Protein AF-A0A950JCW6-F1 (afdb_monomer_lite)

Foldseek 3Di:
DPWDFDWDPDKDAWDAPDPFKIKIWIFGGADPVVGWTKTKIWMWGPPPDPCVVVDPQETEIDIFIWTDDPVDIDDGDPDVVVCVVRPDPVCPVVVLVVNLVRLLSVCVVSVGPHYDYDDPDPDDDPVRLVSVVSSQVSVVVVVDDDPDRDPPVSVPPD

Radius of gyration: 16.0 Å; chains: 1; bounding box: 47×32×41 Å

Sequence (158 aa):
MAFEFELEADLEAPRREEEDLWVIDIGLGYDKDEGVAVVMTVMLIRGDSYLEGKVRNAFDLQFGIRKRSLYYVTTPDFHKEAGRRYIPQQHNKDVLTRILSAAMNLTQEVKPDHLTMETFDANLESKALKKYDDICASLAKAGYEVAESFREWYLRRR

pLDDT: mean 87.01, std 13.44, range [34.28, 97.19]

Secondary structure (DSSP, 8-state):
--EEE---SSPPPPEEEETTEEEEEEEEEEETTTTEEEEEEEEEEES-STTTTTSSSEEEEEEEEEEE-SS-BPPPB--HHHHHHHS-GGGHHHHHHHHHHHHHHHHHHH--SEEE---S-TT--HHHHHHHHHHHHHHHTTT------S-GGGTT--

Structure (mmCIF, N/CA/C/O backbone):
data_AF-A0A950JCW6-F1
#
_entry.id   AF-A0A950JCW6-F1
#
loop_
_atom_site.group_PDB
_atom_site.id
_atom_site.type_symbol
_atom_site.label_atom_id
_atom_site.label_alt_id
_atom_site.label_comp_id
_atom_site.label_asym_id
_atom_site.label_entity_id
_atom_site.label_seq_id
_atom_site.pdbx_PDB_ins_code
_atom_site.Cartn_x
_atom_site.Cartn_y
_a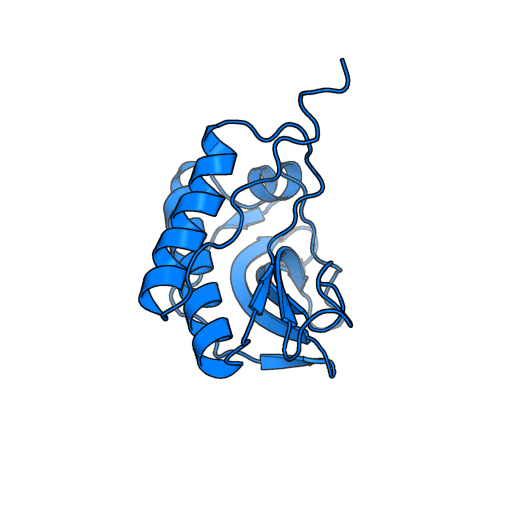tom_site.Cartn_z
_atom_site.occupancy
_atom_site.B_iso_or_equiv
_atom_site.auth_seq_id
_atom_site.auth_comp_id
_atom_site.auth_asym_id
_atom_site.auth_atom_id
_atom_site.pdbx_PDB_model_num
ATOM 1 N N . MET A 1 1 ? -10.183 12.429 19.898 1.00 65.56 1 MET A N 1
ATOM 2 C CA . MET A 1 1 ? -10.002 11.379 18.888 1.00 65.56 1 MET A CA 1
ATOM 3 C C . MET A 1 1 ? -10.335 10.049 19.516 1.00 65.56 1 MET A C 1
ATOM 5 O O . MET A 1 1 ? -9.483 9.416 20.136 1.00 65.56 1 MET A O 1
ATOM 9 N N . ALA A 1 2 ? -11.601 9.677 19.394 1.00 85.62 2 ALA A N 1
ATOM 10 C CA . ALA A 1 2 ? -12.110 8.359 19.723 1.00 85.62 2 ALA A CA 1
ATOM 11 C C . ALA A 1 2 ? -12.000 7.451 18.486 1.00 85.62 2 ALA A C 1
ATOM 13 O O . ALA A 1 2 ? -12.989 7.156 17.821 1.00 85.62 2 ALA A O 1
ATOM 14 N N . PHE A 1 3 ? -10.770 7.052 18.159 1.00 92.19 3 PHE A N 1
ATOM 15 C CA . PHE A 1 3 ? -10.512 6.069 17.110 1.00 92.19 3 PHE A CA 1
ATOM 16 C C . PHE A 1 3 ? -10.584 4.653 17.691 1.00 92.19 3 PHE A C 1
ATOM 18 O O . PHE A 1 3 ? -9.942 4.362 18.703 1.00 92.19 3 PHE A O 1
ATOM 25 N N . GLU A 1 4 ? -11.361 3.785 17.051 1.00 95.38 4 GLU A N 1
ATOM 26 C CA . GLU A 1 4 ? -11.451 2.362 17.372 1.00 95.38 4 GLU A CA 1
ATOM 27 C C . GLU A 1 4 ? -10.743 1.563 1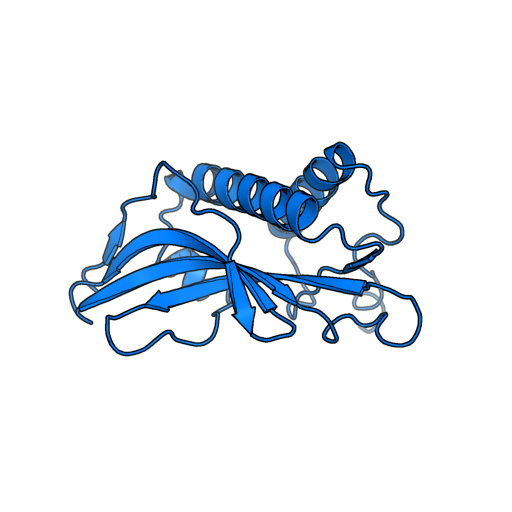6.283 1.00 95.38 4 GLU A C 1
ATOM 29 O O . GLU A 1 4 ? -11.163 1.589 15.128 1.00 95.38 4 GLU A O 1
ATOM 34 N N . PHE A 1 5 ? -9.647 0.898 16.657 1.00 96.50 5 PHE A N 1
ATOM 35 C CA . PHE A 1 5 ? -8.869 0.076 15.739 1.00 96.50 5 PHE A CA 1
ATOM 36 C C . PHE A 1 5 ? -9.513 -1.300 15.581 1.00 96.50 5 PHE A C 1
ATOM 38 O O . PHE A 1 5 ? -9.664 -2.032 16.560 1.00 96.50 5 PHE A O 1
ATOM 45 N N . GLU A 1 6 ? -9.807 -1.665 14.341 1.00 95.62 6 GLU A N 1
ATOM 46 C CA . GLU A 1 6 ? -10.305 -2.977 13.947 1.00 95.62 6 GLU A CA 1
ATOM 47 C C . GLU A 1 6 ? -9.705 -3.297 12.578 1.00 95.62 6 GLU A C 1
ATOM 49 O O . GLU A 1 6 ? -10.132 -2.766 11.553 1.00 95.62 6 GLU A O 1
ATOM 54 N N . LEU A 1 7 ? -8.645 -4.111 12.576 1.00 96.00 7 LEU A N 1
ATOM 55 C CA . LEU A 1 7 ? -7.970 -4.490 11.341 1.00 96.00 7 LEU A CA 1
ATOM 56 C C . LEU A 1 7 ? -8.812 -5.511 10.585 1.00 96.00 7 LEU A C 1
ATOM 58 O O . LEU A 1 7 ? -9.074 -6.604 11.091 1.00 96.00 7 LEU A O 1
ATOM 62 N N . GLU A 1 8 ? -9.158 -5.177 9.351 1.00 93.06 8 GLU A N 1
ATOM 63 C CA . GLU A 1 8 ? -9.930 -6.052 8.484 1.00 93.06 8 GLU A CA 1
ATOM 64 C C . GLU A 1 8 ? -9.198 -7.377 8.211 1.00 93.06 8 GLU A C 1
ATOM 66 O O . GLU A 1 8 ? -7.989 -7.431 7.944 1.00 93.06 8 GLU A O 1
ATOM 71 N N . ALA A 1 9 ? -9.943 -8.479 8.327 1.00 86.06 9 ALA A N 1
ATOM 72 C CA . ALA A 1 9 ? -9.396 -9.824 8.204 1.00 86.06 9 ALA A CA 1
ATOM 73 C C . ALA A 1 9 ? -9.231 -10.272 6.747 1.00 86.06 9 ALA A C 1
ATOM 75 O O . ALA A 1 9 ? -8.320 -11.052 6.454 1.00 86.06 9 ALA A O 1
ATOM 76 N N . ASP A 1 10 ? -10.070 -9.770 5.851 1.00 89.69 10 ASP A N 1
ATOM 77 C CA . ASP A 1 10 ? -10.063 -10.117 4.437 1.00 89.69 10 ASP A CA 1
ATOM 78 C C . ASP A 1 10 ? -9.566 -8.930 3.616 1.00 89.69 10 ASP A C 1
ATOM 80 O O . ASP A 1 10 ? -9.704 -7.776 4.008 1.00 89.69 10 ASP A O 1
ATOM 84 N N . LEU A 1 11 ? -8.913 -9.222 2.494 1.00 90.56 11 LEU A N 1
ATOM 85 C CA . LEU A 1 11 ? -8.522 -8.188 1.544 1.00 90.56 11 LEU A CA 1
ATOM 86 C C . LEU A 1 11 ? -9.582 -8.099 0.461 1.00 90.56 11 LEU A C 1
ATOM 88 O O . LEU A 1 11 ? -9.945 -9.118 -0.132 1.00 90.56 11 LEU A O 1
ATOM 92 N N . GLU A 1 12 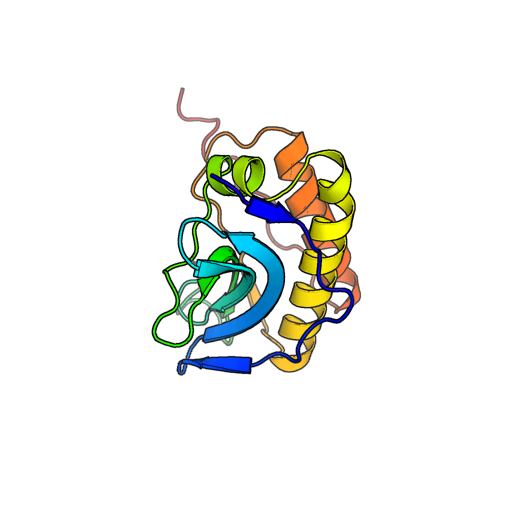? -10.024 -6.881 0.166 1.00 91.06 12 GLU A N 1
ATOM 93 C CA . GLU A 1 12 ? -10.812 -6.627 -1.031 1.00 91.06 12 GLU A CA 1
ATOM 94 C C . GLU A 1 12 ? -10.021 -7.014 -2.294 1.00 91.06 12 GLU A C 1
ATOM 96 O O . GLU A 1 12 ? -8.783 -7.017 -2.327 1.00 91.06 12 GLU A O 1
ATOM 101 N N . ALA A 1 13 ? -10.750 -7.335 -3.364 1.00 93.25 13 ALA A N 1
ATOM 102 C CA . ALA A 1 13 ? -10.141 -7.509 -4.675 1.00 93.25 13 ALA A CA 1
ATOM 103 C C . ALA A 1 13 ? -9.558 -6.170 -5.176 1.00 93.25 13 ALA A C 1
ATOM 105 O O . ALA A 1 13 ? -10.138 -5.116 -4.891 1.00 93.25 13 ALA A O 1
ATOM 106 N N . PRO A 1 14 ? -8.461 -6.194 -5.960 1.00 95.75 14 PRO A N 1
ATOM 107 C CA . PRO A 1 14 ? -7.999 -5.015 -6.679 1.00 95.75 14 PRO A CA 1
ATOM 108 C C . PRO A 1 14 ? -9.145 -4.348 -7.437 1.00 95.75 14 PRO A C 1
ATOM 110 O O . PRO A 1 14 ? -9.888 -5.004 -8.170 1.00 95.75 14 PRO A O 1
ATOM 113 N N . ARG A 1 15 ? -9.269 -3.031 -7.296 1.00 95.94 15 ARG A N 1
ATOM 114 C CA . ARG A 1 15 ? -10.249 -2.237 -8.040 1.00 95.94 15 ARG A CA 1
ATOM 115 C C . ARG A 1 15 ? -9.569 -1.068 -8.728 1.00 95.94 15 ARG A C 1
ATOM 117 O O . ARG A 1 15 ? -8.595 -0.516 -8.225 1.00 95.94 15 ARG A O 1
ATOM 124 N N . ARG A 1 16 ? -10.102 -0.682 -9.881 1.00 95.50 16 ARG A N 1
ATOM 125 C CA . ARG A 1 16 ? -9.653 0.496 -10.622 1.00 95.50 16 ARG A CA 1
ATOM 126 C C . ARG A 1 16 ? -10.477 1.699 -10.166 1.00 95.50 16 ARG A C 1
ATOM 128 O O . ARG A 1 16 ? -11.697 1.667 -10.306 1.00 95.50 16 ARG A O 1
ATOM 135 N N . GLU A 1 17 ? -9.832 2.709 -9.584 1.00 92.81 17 GLU A N 1
ATOM 136 C CA . GLU A 1 17 ? -10.501 3.963 -9.187 1.00 92.81 17 GLU A CA 1
ATOM 137 C C . GLU A 1 17 ? -10.513 4.975 -10.335 1.00 92.81 17 GLU A C 1
ATOM 139 O O . GLU A 1 17 ? -11.526 5.632 -10.564 1.00 92.81 17 GLU A O 1
ATOM 144 N N . GLU A 1 18 ? -9.422 5.044 -11.097 1.00 91.81 18 GLU A N 1
ATOM 145 C CA . GLU A 1 18 ? -9.269 5.926 -12.258 1.00 91.81 18 GLU A CA 1
ATOM 146 C C . GLU A 1 18 ? -8.553 5.189 -13.395 1.00 91.81 18 GLU A C 1
ATOM 148 O O . GLU A 1 18 ? -8.107 4.053 -13.229 1.00 91.81 18 GLU A O 1
ATOM 153 N N . GLU A 1 19 ? -8.430 5.814 -14.571 1.00 90.19 19 GLU A N 1
ATOM 154 C CA . GLU A 1 19 ? -7.786 5.178 -15.727 1.00 90.19 19 GLU A CA 1
ATOM 155 C C . GLU A 1 19 ? -6.381 4.655 -15.380 1.00 90.19 19 GLU A C 1
ATOM 157 O O . GLU A 1 19 ? -6.040 3.524 -15.721 1.00 90.19 19 GLU A O 1
ATOM 162 N N . ASP A 1 20 ? -5.615 5.401 -14.598 1.00 93.19 20 ASP A N 1
ATOM 163 C CA . ASP A 1 20 ? -4.229 5.063 -14.289 1.00 93.19 20 ASP A CA 1
ATOM 164 C C . ASP A 1 20 ? -4.011 4.605 -12.838 1.00 93.19 20 ASP A C 1
ATOM 166 O O . ASP A 1 20 ? -2.868 4.469 -12.409 1.00 93.19 20 ASP A O 1
ATOM 170 N N . LEU A 1 21 ? -5.083 4.324 -12.083 1.00 95.31 21 LEU A N 1
ATOM 171 C CA . LEU A 1 21 ? -5.016 4.029 -10.648 1.00 95.31 21 LEU A CA 1
ATOM 172 C C . LEU A 1 21 ? -5.755 2.737 -10.273 1.00 95.31 21 LEU A C 1
ATOM 174 O O . LEU A 1 21 ? -6.984 2.643 -10.376 1.00 95.31 21 LEU A O 1
ATOM 178 N N . TRP A 1 22 ? -5.002 1.778 -9.734 1.00 97.19 22 TRP A N 1
ATOM 179 C CA . TRP A 1 22 ? -5.517 0.556 -9.116 1.00 97.19 22 TRP A CA 1
ATOM 180 C C . TRP A 1 22 ? -5.243 0.571 -7.626 1.00 97.19 22 TRP A C 1
ATOM 182 O O . TRP A 1 22 ? -4.143 0.919 -7.206 1.00 97.19 22 TRP A O 1
ATOM 192 N N . VAL A 1 23 ? -6.222 0.157 -6.829 1.00 97.06 23 VAL A N 1
ATOM 193 C CA . VAL A 1 23 ? -6.128 0.208 -5.372 1.00 97.06 23 VAL A CA 1
ATOM 194 C C . VAL A 1 23 ? -6.666 -1.054 -4.708 1.00 97.06 23 VAL A C 1
ATOM 196 O O . VAL A 1 23 ? -7.533 -1.746 -5.248 1.00 97.06 23 VAL A O 1
ATOM 199 N N . ILE A 1 24 ? -6.177 -1.307 -3.499 1.00 97.12 24 ILE A N 1
ATOM 200 C CA . ILE A 1 24 ? -6.810 -2.157 -2.488 1.00 97.12 24 ILE A CA 1
ATOM 201 C C . ILE A 1 24 ? -6.855 -1.348 -1.194 1.00 97.12 24 ILE A C 1
ATOM 203 O O . ILE A 1 24 ? -5.826 -0.823 -0.761 1.00 97.12 24 ILE A O 1
ATOM 207 N N . ASP A 1 25 ? -8.027 -1.282 -0.568 1.00 96.31 25 ASP A N 1
ATOM 208 C CA . ASP A 1 25 ? -8.168 -0.742 0.783 1.00 96.31 25 ASP A CA 1
ATOM 209 C C . ASP A 1 25 ? -8.114 -1.866 1.815 1.00 96.31 25 ASP A C 1
ATOM 211 O O . ASP A 1 25 ? -8.616 -2.964 1.592 1.00 96.31 25 ASP A O 1
ATOM 215 N N . ILE A 1 26 ? -7.514 -1.557 2.958 1.00 96.69 26 ILE A N 1
ATOM 216 C CA . ILE A 1 26 ? -7.475 -2.399 4.148 1.00 96.69 26 ILE A CA 1
ATOM 217 C C . ILE A 1 26 ? -8.123 -1.593 5.273 1.00 96.69 26 ILE A C 1
ATOM 219 O O . ILE A 1 26 ? -7.576 -0.556 5.671 1.00 96.69 26 ILE A O 1
ATOM 223 N N . GLY A 1 27 ? -9.258 -2.043 5.808 1.00 96.75 27 GLY A N 1
ATOM 224 C CA . GLY A 1 27 ? -9.877 -1.410 6.973 1.00 96.75 27 GLY A CA 1
ATOM 225 C C . GLY A 1 27 ? -8.933 -1.386 8.179 1.00 96.75 27 GLY A C 1
ATOM 226 O O . GLY A 1 27 ? -8.429 -2.426 8.596 1.00 96.75 27 GLY A O 1
ATOM 227 N N . LEU A 1 28 ? -8.673 -0.196 8.734 1.00 96.94 28 LEU A N 1
ATOM 228 C CA . LEU A 1 28 ? -7.922 -0.028 9.988 1.00 96.94 28 LEU A CA 1
ATOM 229 C C . LEU A 1 28 ? -8.844 0.204 11.188 1.00 96.94 28 LEU A C 1
ATOM 231 O O . LEU A 1 28 ? -8.430 -0.014 12.326 1.00 96.94 28 LEU A O 1
ATOM 235 N N . GLY A 1 29 ? -10.056 0.704 10.953 1.00 96.50 29 GLY A N 1
ATOM 236 C CA . GLY A 1 29 ? -11.021 0.992 12.005 1.00 96.50 29 GLY A CA 1
ATOM 237 C C . GLY A 1 29 ? -11.905 2.194 11.693 1.00 96.50 29 GLY A C 1
ATOM 238 O O . GLY A 1 29 ? -12.052 2.604 10.538 1.00 96.50 29 GLY A O 1
ATOM 239 N N . TYR A 1 30 ? -12.477 2.786 12.739 1.00 96.50 30 TYR A N 1
ATOM 240 C CA . TYR A 1 30 ? -13.456 3.866 12.624 1.00 96.50 30 TYR A CA 1
ATOM 241 C C . TYR A 1 30 ? -13.116 5.044 13.542 1.00 96.50 30 TYR A C 1
ATOM 243 O O . TYR A 1 30 ? -12.884 4.878 14.743 1.00 96.50 30 TYR A O 1
ATOM 251 N N . ASP A 1 31 ? -13.100 6.252 12.979 1.00 94.88 31 ASP A N 1
ATOM 252 C CA . ASP A 1 31 ? -12.983 7.496 13.737 1.00 94.88 31 ASP A CA 1
ATOM 253 C C . ASP A 1 31 ? -14.386 7.975 14.128 1.00 94.88 31 ASP A C 1
ATOM 255 O O . ASP A 1 31 ? -15.144 8.481 13.296 1.00 94.88 31 ASP A O 1
ATOM 259 N N . LYS A 1 32 ? -14.752 7.785 15.403 1.00 93.06 32 LYS A N 1
ATOM 260 C CA . LYS A 1 32 ? -16.099 8.098 15.908 1.00 93.06 32 LYS A CA 1
ATOM 261 C C . LYS A 1 32 ? -16.383 9.591 15.961 1.00 93.06 32 LYS A C 1
ATOM 263 O O . LYS A 1 32 ? -17.545 9.972 15.850 1.00 93.06 32 LYS A O 1
ATOM 268 N N . ASP A 1 33 ? -15.348 10.409 16.136 1.00 92.12 33 ASP A N 1
ATOM 269 C CA . ASP A 1 33 ? -15.511 11.859 16.241 1.00 92.12 33 ASP A CA 1
ATOM 270 C C . ASP A 1 33 ? -15.878 12.449 14.869 1.00 92.12 33 ASP A C 1
ATOM 272 O O . ASP A 1 33 ? -16.707 13.352 14.779 1.00 92.12 33 ASP A O 1
ATOM 276 N N . GLU A 1 34 ? -15.284 11.915 13.798 1.00 90.94 34 GLU A N 1
ATOM 277 C CA . GLU A 1 34 ? -15.526 12.360 12.419 1.00 90.94 34 GLU A CA 1
ATOM 278 C C . GLU A 1 34 ? -16.615 11.552 11.695 1.00 90.94 34 GLU A C 1
ATOM 280 O O . GLU A 1 34 ? -17.137 11.996 10.674 1.00 90.94 34 GLU A O 1
ATOM 285 N N . GLY A 1 35 ? -16.977 10.378 12.214 1.00 93.38 35 GLY A N 1
ATOM 286 C CA . GLY A 1 35 ? -17.959 9.495 11.594 1.00 93.38 35 GLY A CA 1
ATOM 287 C C . GLY A 1 35 ? -17.459 8.865 10.289 1.00 93.38 35 GLY A C 1
ATOM 288 O O . GLY A 1 35 ? -18.216 8.762 9.322 1.00 93.38 35 GLY A O 1
ATOM 289 N N . VAL A 1 36 ? -16.175 8.491 10.235 1.00 96.12 36 VAL A N 1
ATOM 290 C CA . VAL A 1 36 ? -15.518 7.992 9.015 1.00 96.12 36 VAL A CA 1
ATOM 291 C C . VAL A 1 36 ? -14.736 6.709 9.258 1.00 96.12 36 VAL A C 1
ATOM 293 O O . VAL A 1 36 ? -14.126 6.517 10.311 1.00 96.12 36 VAL A O 1
ATOM 296 N N . ALA A 1 37 ? -14.703 5.848 8.243 1.00 96.31 37 ALA A N 1
ATOM 297 C CA . ALA A 1 37 ? -13.795 4.714 8.210 1.00 96.31 37 ALA A CA 1
ATOM 298 C C . ALA A 1 37 ? -12.375 5.199 7.900 1.00 96.31 37 ALA A C 1
ATOM 300 O O . ALA A 1 37 ? -12.171 6.083 7.062 1.00 96.31 37 ALA A O 1
ATOM 301 N N . VAL A 1 38 ? -11.389 4.605 8.561 1.00 97.12 38 VAL A N 1
ATOM 302 C CA . VAL A 1 38 ? -9.970 4.836 8.288 1.00 97.12 38 VAL A CA 1
ATOM 303 C C . VAL A 1 38 ? -9.418 3.588 7.618 1.00 97.12 38 VAL A C 1
ATOM 305 O O . VAL A 1 38 ? -9.565 2.483 8.141 1.00 97.12 38 VAL A O 1
ATOM 308 N N . VAL A 1 39 ? -8.785 3.762 6.463 1.00 97.12 39 VAL A N 1
ATOM 309 C CA . VAL A 1 39 ? -8.267 2.659 5.647 1.00 97.12 39 VAL A CA 1
ATOM 310 C C . VAL A 1 39 ? -6.793 2.876 5.323 1.00 97.12 39 VAL A C 1
ATOM 312 O O . VAL A 1 39 ? -6.350 4.009 5.138 1.00 97.12 39 VAL A O 1
ATOM 315 N N . MET A 1 40 ? -6.027 1.791 5.252 1.00 97.12 40 MET A N 1
ATOM 316 C CA . MET A 1 40 ? -4.723 1.767 4.596 1.00 97.12 40 MET A CA 1
ATOM 317 C C . MET A 1 40 ? -4.953 1.398 3.136 1.00 97.12 40 MET A C 1
ATOM 319 O O . MET A 1 40 ? -5.405 0.294 2.847 1.00 97.12 40 MET A O 1
ATOM 323 N N . THR A 1 41 ? -4.632 2.300 2.223 1.00 96.44 41 THR A N 1
ATOM 324 C CA . THR A 1 41 ? -4.773 2.083 0.785 1.00 96.44 41 THR A CA 1
ATOM 325 C C . THR A 1 41 ? -3.415 1.735 0.200 1.00 96.44 41 THR A C 1
ATOM 327 O O . THR A 1 41 ? -2.457 2.485 0.381 1.00 96.44 41 THR A O 1
ATOM 330 N N . VAL A 1 42 ? -3.334 0.619 -0.521 1.00 96.56 42 VAL A N 1
ATOM 331 C CA . VAL A 1 42 ? -2.194 0.257 -1.375 1.00 96.56 42 VAL A CA 1
ATOM 332 C C . VAL A 1 42 ? -2.584 0.544 -2.818 1.00 96.56 42 VAL A C 1
ATOM 334 O O . VAL A 1 42 ? -3.691 0.203 -3.226 1.00 96.56 42 VAL A O 1
ATOM 337 N N . MET A 1 43 ? -1.704 1.193 -3.574 1.00 96.31 43 MET A N 1
ATOM 338 C CA . MET A 1 43 ? -2.003 1.750 -4.892 1.00 96.31 43 MET A CA 1
ATOM 339 C C . MET A 1 43 ? -0.918 1.383 -5.900 1.00 96.31 43 MET A C 1
ATOM 341 O O . MET A 1 43 ? 0.266 1.449 -5.580 1.00 96.31 43 MET A O 1
ATOM 345 N N . LEU A 1 44 ? -1.327 1.050 -7.122 1.00 95.12 44 LEU A N 1
ATOM 346 C CA . LEU A 1 44 ? -0.473 1.028 -8.306 1.00 95.12 44 LEU A CA 1
ATOM 347 C C . LEU A 1 44 ? -0.906 2.155 -9.242 1.00 95.12 44 LEU A C 1
ATOM 349 O O . LEU A 1 44 ? -2.042 2.153 -9.723 1.00 95.12 44 LEU A O 1
ATOM 353 N N . ILE A 1 45 ? 0.006 3.091 -9.494 1.00 94.44 45 ILE A N 1
ATOM 354 C CA . ILE A 1 45 ? -0.243 4.298 -10.286 1.00 94.44 45 ILE A CA 1
ATOM 355 C C . ILE A 1 45 ? 0.593 4.248 -11.560 1.00 94.44 45 ILE A C 1
ATOM 357 O O . ILE A 1 45 ? 1.821 4.181 -11.507 1.00 94.44 45 ILE A O 1
ATOM 361 N N . ARG A 1 46 ? -0.057 4.284 -12.719 1.00 91.81 46 ARG A N 1
ATOM 362 C CA . ARG A 1 46 ? 0.624 4.425 -14.007 1.00 91.81 46 ARG A CA 1
ATOM 363 C C . ARG A 1 46 ? 0.966 5.895 -14.245 1.00 91.81 46 ARG A C 1
ATOM 365 O O . ARG A 1 46 ? 0.185 6.773 -13.905 1.00 91.81 46 ARG A O 1
ATOM 372 N N . GLY A 1 47 ? 2.121 6.176 -14.842 1.00 82.25 47 GLY A N 1
ATOM 373 C CA . GLY A 1 47 ? 2.505 7.548 -15.193 1.00 82.25 47 GLY A CA 1
ATOM 374 C C . GLY A 1 47 ? 3.193 8.352 -14.088 1.00 82.25 47 GLY A C 1
ATOM 375 O O . GLY A 1 47 ? 3.832 9.352 -14.399 1.00 82.25 47 GLY A O 1
ATOM 376 N N . ASP A 1 48 ? 3.129 7.905 -12.830 1.00 79.50 48 ASP A N 1
ATOM 377 C CA . ASP A 1 48 ? 3.771 8.583 -11.686 1.00 79.50 48 ASP A CA 1
ATOM 378 C C . ASP A 1 48 ? 5.187 8.051 -11.386 1.00 79.50 48 ASP A C 1
ATOM 380 O O . ASP A 1 48 ? 5.899 8.525 -10.509 1.00 79.50 48 ASP A O 1
ATOM 384 N N . SER A 1 49 ? 5.631 7.051 -12.149 1.00 80.75 49 SER A N 1
ATOM 385 C CA . SER A 1 49 ? 6.971 6.487 -12.025 1.00 80.75 49 SER A CA 1
ATOM 386 C C . SER A 1 49 ? 8.028 7.413 -12.640 1.00 80.75 49 SER A C 1
ATOM 388 O O . SER A 1 49 ? 7.872 7.886 -13.765 1.00 80.75 49 SER A O 1
ATOM 390 N N . TYR A 1 50 ? 9.200 7.566 -12.010 1.00 79.44 50 TYR A N 1
ATOM 391 C CA . TYR A 1 50 ? 10.355 8.251 -12.628 1.00 79.44 50 TYR A CA 1
ATOM 392 C C . TYR A 1 50 ? 10.878 7.575 -13.916 1.00 79.44 50 TYR A C 1
ATOM 394 O O . TYR A 1 50 ? 11.768 8.109 -14.607 1.00 79.44 50 TYR A O 1
ATOM 402 N N . LEU A 1 51 ? 10.382 6.369 -14.211 1.00 80.75 51 LEU A N 1
ATOM 403 C CA . LEU A 1 51 ? 10.624 5.610 -15.433 1.00 80.75 51 LEU A CA 1
ATOM 404 C C . LEU A 1 51 ? 9.594 5.895 -16.537 1.00 80.75 51 LEU A C 1
ATOM 406 O O . LEU A 1 51 ? 9.737 5.349 -17.634 1.00 80.75 51 LEU A O 1
ATOM 410 N N . GLU A 1 52 ? 8.599 6.748 -16.288 1.00 80.88 52 GLU A N 1
ATOM 411 C CA . GLU A 1 52 ? 7.581 7.102 -17.275 1.00 80.88 52 GLU A CA 1
ATOM 412 C C . GLU A 1 52 ? 8.227 7.658 -18.552 1.00 80.88 52 GLU A C 1
ATOM 414 O O . GLU A 1 52 ? 9.171 8.456 -18.523 1.00 80.88 52 GLU A O 1
ATOM 419 N N . GLY A 1 53 ? 7.772 7.153 -19.701 1.00 82.38 53 GLY A N 1
ATOM 420 C CA . GLY A 1 53 ? 8.348 7.455 -21.014 1.00 82.38 53 GLY A CA 1
ATOM 421 C C . GLY A 1 53 ? 9.732 6.845 -21.292 1.00 82.38 53 GLY A C 1
ATOM 422 O O . GLY A 1 53 ? 10.206 6.940 -22.425 1.00 82.38 53 GLY A O 1
ATOM 423 N N . LYS A 1 54 ? 10.385 6.197 -20.314 1.00 85.69 54 LYS A N 1
ATOM 424 C CA . LYS A 1 54 ? 11.676 5.496 -20.491 1.00 85.69 54 LYS A CA 1
ATOM 425 C C . LYS A 1 54 ? 11.497 4.001 -20.714 1.00 85.69 54 LYS A C 1
ATOM 427 O O . LYS A 1 54 ? 12.261 3.401 -21.467 1.00 85.69 54 LYS A O 1
ATOM 432 N N . VAL A 1 55 ? 10.495 3.410 -20.071 1.00 86.69 55 VAL A N 1
ATOM 433 C CA . VAL A 1 55 ? 10.119 2.000 -20.224 1.00 86.69 55 VAL A CA 1
ATOM 434 C C . VAL A 1 55 ? 8.610 1.887 -20.440 1.00 86.69 55 VAL A C 1
ATOM 436 O O . VAL A 1 55 ? 7.861 2.834 -20.203 1.00 86.69 55 VAL A O 1
ATOM 439 N N . ARG A 1 56 ? 8.152 0.742 -20.949 1.00 88.19 56 ARG A N 1
ATOM 440 C CA . ARG A 1 56 ? 6.717 0.472 -21.124 1.00 88.19 56 ARG A CA 1
ATOM 441 C C . ARG A 1 56 ? 6.140 -0.099 -19.833 1.00 88.19 56 ARG A C 1
ATOM 443 O O . ARG A 1 56 ? 6.867 -0.738 -19.090 1.00 88.19 56 ARG A O 1
ATOM 450 N N . ASN A 1 57 ? 4.840 0.098 -19.606 1.00 89.50 57 ASN A N 1
ATOM 451 C CA . ASN A 1 57 ? 4.104 -0.574 -18.528 1.00 89.50 57 ASN A CA 1
ATOM 452 C C . ASN A 1 57 ? 4.742 -0.372 -17.129 1.00 89.50 57 ASN A C 1
ATOM 454 O O . ASN A 1 57 ? 4.849 -1.316 -16.344 1.00 89.50 57 ASN A O 1
ATOM 458 N N . ALA A 1 58 ? 5.211 0.854 -16.853 1.00 92.00 58 ALA A N 1
ATOM 459 C CA . ALA A 1 58 ? 5.780 1.253 -15.567 1.00 92.00 58 ALA A CA 1
ATOM 460 C C . ALA A 1 58 ? 4.694 1.746 -14.612 1.00 92.00 58 ALA A C 1
ATOM 462 O O . ALA A 1 58 ? 3.828 2.533 -14.999 1.00 92.00 58 ALA A O 1
ATOM 463 N N . PHE A 1 59 ? 4.779 1.305 -13.362 1.00 94.19 59 PHE A N 1
ATOM 464 C CA . PHE A 1 59 ? 3.864 1.692 -12.298 1.00 94.19 59 PHE A CA 1
ATOM 465 C C . PHE A 1 59 ? 4.635 2.079 -11.045 1.00 94.19 59 PHE A C 1
ATOM 467 O O . PHE A 1 59 ? 5.663 1.478 -10.737 1.00 94.19 59 PHE A O 1
ATOM 474 N N . ASP A 1 60 ? 4.106 3.042 -10.303 1.00 93.56 60 ASP A N 1
ATOM 475 C CA . ASP A 1 60 ? 4.576 3.369 -8.966 1.00 93.56 60 ASP A CA 1
ATOM 476 C C . ASP A 1 60 ? 3.684 2.704 -7.911 1.00 93.56 60 ASP A C 1
ATOM 478 O O . ASP A 1 60 ? 2.454 2.801 -7.961 1.00 93.56 60 ASP A O 1
ATOM 482 N N . LEU A 1 61 ? 4.307 1.975 -6.984 1.00 94.31 61 LEU A N 1
ATOM 483 C CA . LEU A 1 61 ? 3.650 1.319 -5.861 1.00 94.31 61 LEU A CA 1
ATOM 484 C C . LEU A 1 61 ? 3.710 2.231 -4.637 1.00 94.31 61 LEU A C 1
ATOM 486 O O . LEU A 1 61 ? 4.767 2.430 -4.035 1.00 94.31 61 LEU A O 1
ATOM 490 N N . GLN A 1 62 ? 2.543 2.715 -4.229 1.00 93.69 62 GLN A N 1
ATOM 491 C CA . GLN A 1 62 ? 2.376 3.621 -3.097 1.00 93.69 62 GLN A CA 1
ATOM 492 C C . GLN A 1 62 ? 1.452 3.004 -2.046 1.00 93.69 62 GLN A C 1
ATOM 494 O O . GLN A 1 62 ? 0.604 2.163 -2.343 1.00 93.69 62 GLN A O 1
ATOM 499 N N . PHE A 1 63 ? 1.594 3.422 -0.791 1.00 92.56 63 PHE A N 1
ATOM 500 C CA . PHE A 1 63 ? 0.667 3.043 0.275 1.00 92.56 63 PHE A CA 1
ATOM 501 C C . PHE A 1 63 ? 0.520 4.182 1.283 1.00 92.56 63 PHE A C 1
ATOM 503 O O . PHE A 1 63 ? 1.511 4.766 1.719 1.00 92.56 63 PHE A O 1
ATOM 510 N N . GLY A 1 64 ? -0.711 4.498 1.669 1.00 93.94 64 GLY A N 1
ATOM 511 C CA . GLY A 1 64 ? -1.018 5.623 2.550 1.00 93.94 64 GLY A CA 1
ATOM 512 C C . GLY A 1 64 ? -2.363 5.453 3.240 1.00 93.94 64 GLY A C 1
ATOM 513 O O . GLY A 1 64 ? -3.160 4.595 2.872 1.00 93.94 64 GLY A O 1
ATOM 514 N N . ILE A 1 65 ? -2.623 6.264 4.262 1.00 95.88 65 ILE A N 1
ATOM 515 C CA . ILE A 1 65 ? -3.880 6.202 5.015 1.00 95.88 65 ILE A CA 1
ATOM 516 C C . ILE A 1 65 ? -4.894 7.162 4.399 1.00 95.88 65 ILE A C 1
ATOM 518 O O . ILE A 1 65 ? -4.588 8.331 4.178 1.00 95.88 65 ILE A O 1
ATOM 522 N N . ARG A 1 66 ? -6.117 6.693 4.155 1.00 96.00 66 ARG A N 1
ATOM 523 C CA . ARG A 1 66 ? -7.244 7.521 3.706 1.00 96.00 66 ARG A CA 1
ATOM 524 C C . ARG A 1 66 ? -8.362 7.481 4.738 1.00 96.00 66 ARG A C 1
ATOM 526 O O . ARG A 1 66 ? -8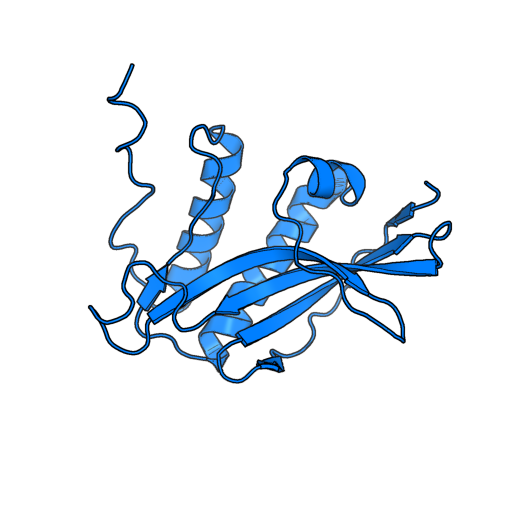.533 6.507 5.471 1.00 96.00 66 ARG A O 1
ATOM 533 N N . LYS A 1 67 ? -9.157 8.545 4.763 1.00 96.12 67 LYS A N 1
ATOM 534 C CA . LYS A 1 67 ? -10.459 8.562 5.428 1.00 96.12 67 LYS A CA 1
ATOM 535 C C . LYS A 1 67 ? -11.538 8.394 4.376 1.00 96.12 67 LYS A C 1
ATOM 537 O O . LYS A 1 67 ? -11.506 9.062 3.340 1.00 96.12 67 LYS A O 1
ATOM 542 N N . ARG A 1 68 ? -12.497 7.522 4.658 1.00 94.06 68 ARG A N 1
ATOM 543 C CA . ARG A 1 68 ? -13.599 7.183 3.766 1.00 94.06 68 ARG A CA 1
ATOM 544 C C . ARG A 1 68 ? -14.924 7.362 4.491 1.00 94.06 68 ARG A C 1
ATOM 546 O O . ARG A 1 68 ? -15.145 6.814 5.568 1.00 94.06 68 ARG A O 1
ATOM 553 N N . SER A 1 69 ? -15.810 8.127 3.872 1.00 93.44 69 SER A N 1
ATOM 554 C CA . SER A 1 69 ? -17.216 8.232 4.251 1.00 93.44 69 SER A CA 1
ATOM 555 C C . SER A 1 69 ? -18.098 7.753 3.096 1.00 93.44 69 SER A C 1
ATOM 557 O O . SER A 1 69 ? -17.604 7.329 2.051 1.00 93.44 69 SER A O 1
ATOM 559 N N . LEU A 1 70 ? -19.418 7.850 3.264 1.00 89.00 70 LEU A N 1
ATOM 560 C CA . LEU A 1 70 ? -20.369 7.620 2.172 1.00 89.00 70 LEU A CA 1
ATOM 561 C C . LEU A 1 70 ? -20.269 8.671 1.053 1.00 89.00 70 LEU A C 1
ATOM 563 O O . LEU A 1 70 ? -20.723 8.415 -0.057 1.00 89.00 70 LEU A O 1
ATOM 567 N N . TYR A 1 71 ? -19.704 9.846 1.340 1.00 91.62 71 TYR A N 1
ATOM 568 C CA . TYR A 1 71 ? -19.739 11.001 0.438 1.00 91.62 71 TYR A CA 1
ATOM 569 C C . TYR A 1 71 ? -18.381 11.359 -0.158 1.00 91.62 71 TYR A C 1
ATOM 571 O O . TYR A 1 71 ? -18.327 12.043 -1.176 1.00 91.62 71 TYR A O 1
ATOM 579 N N . TYR A 1 72 ? -17.285 10.950 0.481 1.00 90.25 72 TYR A N 1
ATOM 580 C CA . TYR A 1 72 ? -15.945 11.313 0.042 1.00 90.25 72 TYR A CA 1
ATOM 581 C C . TYR A 1 72 ? -14.900 10.288 0.469 1.00 90.25 72 TYR A C 1
ATOM 583 O O . TYR A 1 72 ? -15.066 9.557 1.450 1.00 90.25 72 TYR A O 1
ATOM 591 N N . VAL A 1 73 ? -13.778 10.322 -0.242 1.00 92.75 73 VAL A N 1
ATOM 592 C CA . VAL A 1 73 ? -12.535 9.659 0.140 1.00 92.75 73 VAL A CA 1
ATOM 593 C C . VAL A 1 73 ? -11.428 10.706 0.093 1.00 92.75 73 VAL A C 1
ATOM 595 O O . VAL A 1 73 ? -11.318 11.442 -0.886 1.00 92.75 73 VAL A O 1
ATOM 598 N N . THR A 1 74 ? -10.636 10.829 1.157 1.00 93.88 74 THR A N 1
ATOM 599 C CA . THR A 1 74 ? -9.531 11.801 1.190 1.00 93.88 74 THR A CA 1
ATOM 600 C C . THR A 1 74 ? -8.386 11.368 0.281 1.00 93.88 74 THR A C 1
ATOM 602 O O . THR A 1 74 ? -8.303 10.207 -0.126 1.00 93.88 74 THR A O 1
ATOM 605 N N . THR A 1 75 ? -7.456 12.278 -0.003 1.00 92.44 75 THR A N 1
ATOM 606 C CA . THR A 1 75 ? -6.159 11.892 -0.566 1.00 92.44 75 THR A CA 1
ATOM 607 C C . THR A 1 75 ? -5.399 10.994 0.423 1.00 92.44 75 THR A C 1
ATOM 609 O O . THR A 1 75 ? -5.623 11.110 1.636 1.00 92.44 75 THR A O 1
ATOM 612 N N . PRO A 1 76 ? -4.521 10.101 -0.061 1.00 91.75 76 PRO A N 1
ATOM 613 C CA . PRO A 1 76 ? -3.661 9.297 0.800 1.00 91.75 76 PRO A CA 1
ATOM 614 C C . PRO A 1 76 ? -2.705 10.168 1.621 1.00 91.75 76 PRO A C 1
ATOM 616 O O . PRO A 1 76 ? -2.061 11.074 1.094 1.00 91.75 76 PRO A O 1
ATOM 619 N N . ASP A 1 77 ? -2.608 9.876 2.914 1.00 91.75 77 ASP A N 1
ATOM 620 C CA . ASP A 1 77 ? -1.615 10.442 3.819 1.00 91.75 77 ASP A CA 1
ATOM 621 C C . ASP A 1 77 ? -0.446 9.459 3.980 1.00 91.75 77 ASP A C 1
ATOM 623 O O . ASP A 1 77 ? -0.607 8.340 4.481 1.00 91.75 77 ASP A O 1
ATOM 627 N N . PHE A 1 78 ? 0.736 9.882 3.532 1.00 87.62 78 PHE A N 1
ATOM 628 C CA . PHE A 1 78 ? 1.973 9.096 3.548 1.00 87.62 78 PHE A CA 1
ATOM 629 C C . PHE A 1 78 ? 2.852 9.378 4.777 1.00 87.62 78 PHE A C 1
ATOM 631 O O . PHE A 1 78 ? 3.912 8.765 4.947 1.00 87.62 78 PHE A O 1
ATOM 638 N N . HIS A 1 79 ? 2.452 10.318 5.638 1.00 85.62 79 HIS A N 1
ATOM 639 C CA . HIS A 1 79 ? 3.248 10.743 6.780 1.00 85.62 79 HIS A CA 1
ATOM 640 C C . HIS A 1 79 ? 3.274 9.679 7.887 1.00 85.62 79 HIS A C 1
ATOM 642 O O . HIS A 1 79 ? 2.286 9.004 8.193 1.00 85.62 79 HIS A O 1
ATOM 648 N N . LYS A 1 80 ? 4.426 9.544 8.558 1.00 84.25 80 LYS A N 1
ATOM 649 C CA . LYS A 1 80 ? 4.608 8.579 9.661 1.00 84.25 80 LYS A CA 1
ATOM 650 C C . LYS A 1 80 ? 3.670 8.878 10.831 1.00 84.25 80 LYS A C 1
ATOM 652 O O . LYS A 1 80 ? 3.292 7.973 11.574 1.00 84.25 80 LYS A O 1
ATOM 657 N N . GLU A 1 81 ? 3.312 10.144 10.998 1.00 88.31 81 GLU A N 1
ATOM 658 C CA . GLU A 1 81 ? 2.382 10.658 11.991 1.00 88.31 81 GLU A CA 1
ATOM 659 C C . GLU A 1 81 ? 0.997 10.032 11.824 1.00 88.31 81 GLU A C 1
ATOM 661 O O . GLU A 1 81 ? 0.425 9.599 12.822 1.00 88.31 81 GLU A O 1
ATOM 666 N N . ALA A 1 82 ? 0.496 9.893 10.592 1.00 89.50 82 ALA A N 1
ATOM 667 C CA . ALA A 1 82 ? -0.774 9.225 10.319 1.00 89.50 82 ALA A CA 1
ATOM 668 C C . ALA A 1 82 ? -0.720 7.744 10.716 1.00 89.50 82 ALA A C 1
ATOM 670 O O . ALA A 1 82 ? -1.610 7.253 11.411 1.00 89.50 82 ALA A O 1
ATOM 671 N N . GLY A 1 83 ? 0.372 7.053 10.373 1.00 90.00 83 GLY A N 1
ATOM 672 C CA . GLY A 1 83 ? 0.599 5.669 10.797 1.00 90.00 83 GLY A CA 1
ATOM 673 C C . GLY A 1 83 ? 0.586 5.517 12.319 1.00 90.00 83 GLY A C 1
ATOM 674 O O . GLY A 1 83 ? -0.140 4.687 12.852 1.00 90.00 83 GLY A O 1
ATOM 675 N N . ARG A 1 84 ? 1.319 6.373 13.043 1.00 90.62 84 ARG A N 1
ATOM 676 C CA . ARG A 1 84 ? 1.336 6.380 14.521 1.00 90.62 84 ARG A CA 1
ATOM 677 C C . ARG A 1 84 ? -0.023 6.713 15.135 1.00 90.62 84 ARG A C 1
ATOM 679 O O . ARG A 1 84 ? -0.291 6.305 16.261 1.00 90.62 84 ARG A O 1
ATOM 686 N N . ARG A 1 85 ? -0.843 7.485 14.423 1.00 92.94 85 ARG A N 1
ATOM 687 C CA . ARG A 1 85 ? -2.167 7.919 14.866 1.00 92.94 85 ARG A CA 1
ATOM 688 C C . ARG A 1 85 ? -3.198 6.798 14.802 1.00 92.94 85 ARG A C 1
ATOM 690 O O . ARG A 1 85 ? -3.990 6.666 15.727 1.00 92.94 85 ARG A O 1
ATOM 697 N N . TYR A 1 86 ? -3.181 6.028 13.717 1.00 94.75 86 TYR A N 1
ATOM 698 C CA . TYR A 1 86 ? -4.237 5.069 13.388 1.00 94.75 86 TYR A CA 1
ATOM 699 C C . TYR A 1 86 ? -3.817 3.605 13.516 1.00 94.75 86 TYR A C 1
ATOM 701 O O . TYR A 1 86 ? -4.671 2.730 13.466 1.00 94.75 86 TYR A O 1
ATOM 709 N N . ILE A 1 87 ? -2.528 3.305 13.691 1.00 94.88 87 ILE A N 1
ATOM 710 C CA . ILE A 1 87 ? -2.038 1.930 13.823 1.00 94.88 87 ILE A CA 1
ATOM 711 C C . ILE A 1 87 ? -1.378 1.774 15.197 1.00 94.88 87 ILE A C 1
ATOM 713 O O . ILE A 1 87 ? -0.255 2.248 15.407 1.00 94.88 87 ILE A O 1
ATOM 717 N N . PRO A 1 88 ? -2.040 1.095 16.152 1.00 94.56 88 PRO A N 1
ATOM 718 C CA . PRO A 1 88 ? -1.428 0.767 17.429 1.00 94.56 88 PRO A CA 1
ATOM 719 C C . PRO A 1 88 ? -0.149 -0.050 17.229 1.00 94.56 88 PRO A C 1
ATOM 721 O O . PRO A 1 88 ? -0.085 -0.944 16.383 1.00 94.56 88 PRO A O 1
ATOM 724 N N . GLN A 1 89 ? 0.879 0.229 18.035 1.00 93.00 89 GLN A N 1
ATOM 725 C CA . GLN A 1 89 ? 2.223 -0.306 17.807 1.00 93.00 89 GLN A CA 1
ATOM 726 C C . GLN A 1 89 ? 2.270 -1.842 17.741 1.00 93.00 89 GLN A C 1
ATOM 728 O O . GLN A 1 89 ? 3.058 -2.397 16.969 1.00 93.00 89 GLN A O 1
ATOM 733 N N . GLN A 1 90 ? 1.429 -2.521 18.524 1.00 94.44 90 GLN A N 1
ATOM 734 C CA . GLN A 1 90 ? 1.325 -3.979 18.553 1.00 94.44 90 GLN A CA 1
ATOM 735 C C . GLN A 1 90 ? 0.818 -4.588 17.235 1.00 94.44 90 GLN A C 1
ATOM 737 O O . GLN A 1 90 ? 1.171 -5.724 16.939 1.00 94.44 90 GLN A O 1
ATOM 742 N N . HIS A 1 91 ? 0.084 -3.826 16.416 1.00 95.56 91 HIS A N 1
ATOM 743 C CA . HIS A 1 91 ? -0.499 -4.281 15.148 1.00 95.56 91 HIS A CA 1
ATOM 744 C C . HIS A 1 91 ? 0.322 -3.899 13.912 1.00 95.56 91 HIS A C 1
ATOM 746 O O . HIS A 1 91 ? -0.034 -4.266 12.796 1.00 95.56 91 HIS A O 1
ATOM 752 N N . ASN A 1 92 ? 1.460 -3.213 14.077 1.00 92.12 92 ASN A N 1
ATOM 753 C CA . ASN A 1 92 ? 2.311 -2.807 12.950 1.00 92.12 92 ASN A CA 1
ATOM 754 C C . ASN A 1 92 ? 2.716 -3.979 12.040 1.00 92.12 92 ASN A C 1
ATOM 756 O O . ASN A 1 92 ? 2.798 -3.817 10.825 1.00 92.12 92 ASN A O 1
ATOM 760 N N . LYS A 1 93 ? 2.983 -5.157 12.619 1.00 93.12 93 LYS A N 1
ATOM 761 C CA . LYS A 1 93 ? 3.344 -6.356 11.846 1.00 93.12 93 LYS A CA 1
ATOM 762 C C . LYS A 1 93 ? 2.159 -6.918 11.065 1.00 93.12 93 LYS A C 1
ATOM 764 O O . LYS A 1 93 ? 2.341 -7.355 9.930 1.00 93.12 93 LYS A O 1
ATOM 769 N N . ASP A 1 94 ? 0.971 -6.880 11.657 1.00 95.25 94 ASP A N 1
ATOM 770 C CA . ASP A 1 94 ? -0.250 -7.372 11.023 1.00 95.25 94 ASP A CA 1
ATOM 771 C C . ASP A 1 94 ? -0.602 -6.479 9.831 1.00 95.25 94 ASP A C 1
ATOM 773 O O . ASP A 1 94 ? -0.765 -6.973 8.718 1.00 95.25 94 ASP A O 1
ATOM 777 N N . VAL A 1 95 ? -0.582 -5.154 10.023 1.00 95.25 95 VAL A N 1
ATOM 778 C CA . VAL A 1 95 ? -0.809 -4.183 8.941 1.00 95.25 95 VAL A CA 1
ATOM 779 C C . VAL A 1 95 ? 0.241 -4.323 7.841 1.00 95.25 95 VAL A C 1
ATOM 781 O O . VAL A 1 95 ? -0.117 -4.350 6.667 1.00 95.25 95 VAL A O 1
ATOM 784 N N . LEU A 1 96 ? 1.525 -4.482 8.186 1.00 94.25 96 LEU A N 1
ATOM 785 C CA . LEU A 1 96 ? 2.565 -4.734 7.185 1.00 94.25 96 LEU A CA 1
ATOM 786 C C . LEU A 1 96 ? 2.263 -5.999 6.373 1.00 94.25 96 LEU A C 1
ATOM 788 O O . LEU A 1 96 ? 2.326 -5.967 5.150 1.00 94.25 96 LEU A O 1
ATOM 792 N N . THR A 1 97 ? 1.871 -7.091 7.027 1.00 94.88 97 THR A N 1
ATOM 793 C CA . THR A 1 97 ? 1.508 -8.346 6.347 1.00 94.88 97 THR A CA 1
ATOM 794 C C . THR A 1 97 ? 0.351 -8.144 5.362 1.00 94.88 97 THR A C 1
ATOM 796 O O . THR A 1 97 ? 0.372 -8.699 4.258 1.00 94.88 97 THR A O 1
ATOM 799 N N . ARG A 1 98 ? -0.631 -7.304 5.716 1.00 95.69 98 ARG A N 1
ATOM 800 C CA . ARG A 1 98 ? -1.733 -6.924 4.819 1.00 95.69 98 ARG A CA 1
ATOM 801 C C . ARG A 1 98 ? -1.261 -6.082 3.642 1.00 95.69 98 ARG A C 1
ATOM 803 O O . ARG A 1 98 ? -1.640 -6.391 2.519 1.00 95.69 98 ARG A O 1
ATOM 810 N N . ILE A 1 99 ? -0.385 -5.103 3.868 1.00 95.31 99 ILE A N 1
ATOM 811 C CA . ILE A 1 99 ? 0.213 -4.289 2.797 1.00 95.31 99 ILE A CA 1
ATOM 812 C C . ILE A 1 99 ? 0.972 -5.174 1.803 1.00 95.31 99 ILE A C 1
ATOM 814 O O . ILE A 1 99 ? 0.782 -5.035 0.598 1.00 95.31 99 ILE A O 1
ATOM 818 N N . LEU A 1 100 ? 1.786 -6.118 2.289 1.00 95.00 100 LEU A N 1
ATOM 819 C CA . LEU A 1 100 ? 2.527 -7.053 1.434 1.00 95.00 100 LEU A CA 1
ATOM 820 C C . LEU A 1 100 ? 1.585 -7.911 0.584 1.00 95.00 100 LEU A C 1
ATOM 822 O O . LEU A 1 100 ? 1.803 -8.083 -0.612 1.00 95.00 100 LEU A O 1
ATOM 826 N N . SER A 1 101 ? 0.519 -8.421 1.199 1.00 95.12 101 SER A N 1
ATOM 827 C CA . SER A 1 101 ? -0.482 -9.239 0.513 1.00 95.12 101 SER A CA 1
ATOM 828 C C . SER A 1 101 ? -1.261 -8.424 -0.529 1.00 95.12 101 SER A C 1
ATOM 830 O O . SER A 1 101 ? -1.460 -8.885 -1.648 1.00 95.12 101 SER A O 1
ATOM 832 N N . ALA A 1 102 ? -1.629 -7.182 -0.209 1.00 95.81 102 ALA A N 1
ATOM 833 C CA . ALA A 1 102 ? -2.291 -6.273 -1.139 1.00 95.81 102 ALA A CA 1
ATOM 834 C C . ALA A 1 102 ? -1.385 -5.887 -2.321 1.00 95.81 102 ALA A C 1
ATOM 836 O O . ALA A 1 102 ? -1.827 -5.928 -3.467 1.00 95.81 102 ALA A O 1
ATOM 837 N N . ALA A 1 103 ? -0.105 -5.589 -2.076 1.00 95.25 103 ALA A N 1
ATOM 838 C CA . ALA A 1 103 ? 0.868 -5.313 -3.134 1.00 95.25 103 ALA A CA 1
ATOM 839 C C . ALA A 1 103 ? 1.039 -6.515 -4.081 1.00 95.25 103 ALA A C 1
ATOM 841 O O . ALA A 1 103 ? 1.081 -6.353 -5.301 1.00 95.25 103 ALA A O 1
ATOM 842 N N . MET A 1 104 ? 1.074 -7.735 -3.539 1.00 95.06 104 MET A N 1
ATOM 843 C CA . MET A 1 104 ? 1.105 -8.961 -4.342 1.00 95.06 104 MET A CA 1
ATOM 844 C C . MET A 1 104 ? -0.158 -9.126 -5.193 1.00 95.06 104 MET A C 1
ATOM 846 O O . MET A 1 104 ? -0.055 -9.379 -6.389 1.00 95.06 104 MET A O 1
ATOM 850 N N . ASN A 1 105 ? -1.341 -8.931 -4.609 1.00 95.19 105 ASN A N 1
ATOM 851 C CA . ASN A 1 105 ? -2.605 -9.038 -5.339 1.00 95.19 105 ASN A CA 1
ATOM 852 C C . ASN A 1 105 ? -2.695 -8.004 -6.470 1.00 95.19 105 ASN A C 1
ATOM 854 O O . ASN A 1 105 ? -3.058 -8.345 -7.593 1.00 95.19 105 ASN A O 1
ATOM 858 N N . LEU A 1 106 ? -2.316 -6.753 -6.194 1.00 95.19 106 LEU A N 1
ATOM 859 C CA . LEU A 1 106 ? -2.297 -5.679 -7.188 1.00 95.19 106 LEU A CA 1
ATOM 860 C C . LEU A 1 106 ? -1.357 -5.994 -8.351 1.00 95.19 106 LEU A C 1
ATOM 862 O O . LEU A 1 106 ? -1.733 -5.848 -9.511 1.00 95.19 106 LEU A O 1
ATOM 866 N N . THR A 1 107 ? -0.145 -6.457 -8.057 1.00 94.62 107 THR A N 1
ATOM 867 C CA . THR A 1 107 ? 0.851 -6.750 -9.097 1.00 94.62 107 THR A CA 1
ATOM 868 C C . THR A 1 107 ? 0.500 -7.985 -9.921 1.00 94.62 107 THR A C 1
ATOM 870 O O . THR A 1 107 ? 0.752 -7.997 -11.122 1.00 94.62 107 THR A O 1
ATOM 873 N N . GLN A 1 108 ? -0.149 -8.991 -9.332 1.00 94.19 108 GLN A N 1
ATOM 874 C CA . GLN A 1 108 ? -0.648 -10.154 -10.073 1.00 94.19 108 GLN A CA 1
ATOM 875 C C . GLN A 1 108 ? -1.815 -9.818 -11.007 1.00 94.19 108 GLN A C 1
ATOM 877 O O . GLN A 1 108 ? -1.911 -10.407 -12.087 1.00 94.19 108 GLN A O 1
ATOM 882 N N . GLU A 1 109 ? -2.679 -8.886 -10.601 1.00 94.44 109 GLU A N 1
ATOM 883 C CA . GLU A 1 109 ? -3.811 -8.428 -11.407 1.00 94.44 109 GLU A CA 1
ATOM 884 C C . GLU A 1 109 ? -3.350 -7.512 -12.547 1.00 94.44 109 GLU A C 1
ATOM 886 O O . GLU A 1 109 ? -3.630 -7.774 -13.715 1.00 94.44 109 GLU A O 1
ATOM 891 N N . VAL A 1 110 ? -2.599 -6.457 -12.216 1.00 94.44 110 VAL A N 1
ATOM 892 C CA . VAL A 1 110 ? -2.186 -5.417 -13.173 1.00 94.44 110 VAL A CA 1
ATOM 893 C C . VAL A 1 110 ? -1.042 -5.890 -14.075 1.00 94.44 110 VAL A C 1
ATOM 895 O O . VAL A 1 110 ? -0.967 -5.481 -15.231 1.00 94.44 110 VAL A O 1
ATOM 898 N N . LYS A 1 111 ? -0.167 -6.770 -13.569 1.00 93.88 111 LYS A N 1
ATOM 899 C CA . LYS A 1 111 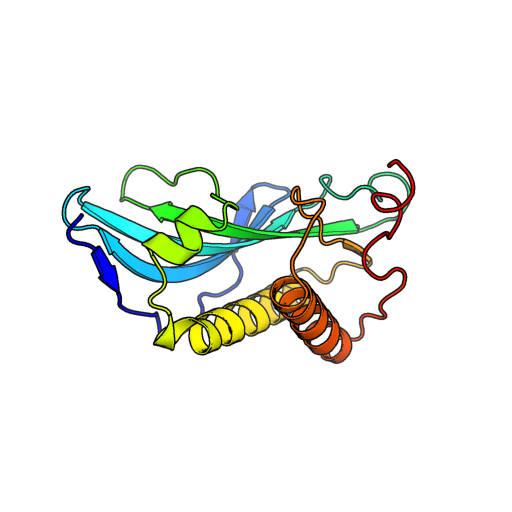? 1.036 -7.281 -14.254 1.00 93.88 111 LYS A CA 1
ATOM 900 C C . LYS A 1 111 ? 1.911 -6.166 -14.848 1.00 93.88 111 LYS A C 1
ATOM 902 O O . LYS A 1 111 ? 2.145 -6.155 -16.058 1.00 93.88 111 LYS A O 1
ATOM 907 N N . PRO A 1 112 ? 2.385 -5.212 -14.027 1.00 93.50 112 PRO A N 1
ATOM 908 C CA . PRO A 1 112 ? 3.324 -4.196 -14.488 1.00 93.50 112 PRO A CA 1
ATOM 909 C C . PRO A 1 112 ? 4.646 -4.840 -14.928 1.00 93.50 112 PRO A C 1
ATOM 911 O O . PRO A 1 112 ? 5.125 -5.764 -14.272 1.00 93.50 112 PRO A O 1
ATOM 914 N N . ASP A 1 113 ? 5.267 -4.339 -15.995 1.00 92.94 113 ASP A N 1
ATOM 915 C CA . ASP A 1 113 ? 6.594 -4.815 -16.427 1.00 92.94 113 ASP A CA 1
ATOM 916 C C . ASP A 1 113 ? 7.679 -4.239 -15.509 1.00 92.94 113 ASP A C 1
ATOM 918 O O . ASP A 1 113 ? 8.693 -4.877 -15.228 1.00 92.94 113 ASP A O 1
ATOM 922 N N . HIS A 1 114 ? 7.442 -3.019 -15.019 1.00 92.31 114 HIS A N 1
ATOM 923 C CA . HIS A 1 114 ? 8.345 -2.292 -14.141 1.00 92.31 114 HIS A CA 1
ATOM 924 C C . HIS A 1 114 ? 7.577 -1.682 -12.972 1.00 92.31 114 HIS A C 1
ATOM 926 O O . HIS A 1 114 ? 6.510 -1.094 -13.148 1.00 92.31 114 HIS A O 1
ATOM 932 N N . LEU A 1 115 ? 8.162 -1.791 -11.783 1.00 92.19 115 LEU A N 1
ATOM 933 C CA . LEU A 1 115 ? 7.642 -1.205 -10.557 1.00 92.19 115 LEU A CA 1
ATOM 934 C C . LEU A 1 115 ? 8.663 -0.243 -9.971 1.00 92.19 115 LEU A C 1
ATOM 936 O O . LEU A 1 115 ? 9.848 -0.568 -9.863 1.00 92.19 115 LEU A O 1
ATOM 940 N N . THR A 1 116 ? 8.188 0.918 -9.550 1.00 91.25 116 THR A N 1
ATOM 941 C CA . THR A 1 116 ? 8.934 1.843 -8.705 1.00 91.25 116 THR A CA 1
ATOM 942 C C . THR A 1 116 ? 8.260 1.961 -7.348 1.00 91.25 116 THR A C 1
ATOM 944 O O . THR A 1 116 ? 7.088 1.636 -7.184 1.00 91.25 116 THR A O 1
ATOM 947 N N . MET A 1 117 ? 9.048 2.328 -6.345 1.00 88.56 117 MET A N 1
ATOM 948 C CA . MET A 1 117 ? 8.559 2.692 -5.023 1.00 88.56 117 MET A CA 1
ATOM 949 C C . MET A 1 117 ? 9.347 3.912 -4.592 1.00 88.56 117 MET A C 1
ATOM 951 O O . MET A 1 117 ? 10.567 3.831 -4.412 1.00 88.56 117 MET A O 1
ATOM 955 N N . GLU A 1 118 ? 8.658 5.030 -4.424 1.00 79.94 118 GLU A N 1
ATOM 956 C CA . GLU A 1 118 ? 9.267 6.269 -3.969 1.00 79.94 118 GLU A CA 1
ATOM 957 C C . GLU A 1 118 ? 8.820 6.642 -2.557 1.00 79.94 118 GLU A C 1
ATOM 959 O O . GLU A 1 118 ? 7.837 6.157 -1.999 1.00 79.94 118 GLU A O 1
ATOM 964 N N . THR A 1 119 ? 9.610 7.502 -1.929 1.00 73.81 119 THR A N 1
ATOM 965 C CA . THR A 1 119 ? 9.339 8.029 -0.598 1.00 73.81 119 THR A CA 1
ATOM 966 C C . THR A 1 119 ? 9.926 9.417 -0.500 1.00 73.81 119 THR A C 1
ATOM 968 O O . THR A 1 119 ? 11.095 9.637 -0.809 1.00 73.81 119 THR A O 1
ATOM 971 N N . PHE A 1 120 ? 9.115 10.351 -0.019 1.00 66.44 120 PHE A N 1
ATOM 972 C CA . PHE A 1 120 ? 9.515 11.745 0.158 1.00 66.44 120 PHE A CA 1
ATOM 973 C C . PHE A 1 120 ? 10.485 11.946 1.338 1.00 66.44 120 PHE A C 1
ATOM 975 O O . PHE A 1 120 ? 11.074 13.016 1.486 1.00 66.44 120 PHE A O 1
ATOM 982 N N . ASP A 1 121 ? 10.670 10.928 2.187 1.00 65.06 121 ASP A N 1
ATOM 983 C CA . ASP A 1 121 ? 11.604 10.968 3.314 1.00 65.06 121 ASP A CA 1
ATOM 984 C C . ASP A 1 121 ? 13.026 10.566 2.892 1.00 65.06 121 ASP A C 1
ATOM 986 O O . ASP A 1 121 ? 13.344 9.385 2.735 1.00 65.06 121 ASP A O 1
ATOM 990 N N . ALA A 1 122 ? 13.894 11.571 2.752 1.00 59.81 122 ALA A N 1
ATOM 991 C CA . ALA A 1 122 ? 15.305 11.393 2.411 1.00 59.81 122 ALA A CA 1
ATOM 992 C C . ALA A 1 122 ? 16.143 10.737 3.528 1.00 59.81 122 ALA A C 1
ATOM 994 O O . ALA A 1 122 ? 17.243 10.262 3.254 1.00 59.81 122 ALA A O 1
ATOM 995 N N . ASN A 1 123 ? 15.658 10.708 4.777 1.00 63.91 123 ASN A N 1
ATOM 996 C CA . ASN A 1 123 ? 16.379 10.182 5.941 1.00 63.91 123 ASN A CA 1
ATOM 997 C C . ASN A 1 123 ? 15.584 9.056 6.611 1.00 63.91 123 ASN A C 1
ATOM 999 O O . ASN A 1 123 ? 15.300 9.088 7.813 1.00 63.91 123 ASN A O 1
ATOM 1003 N N . LEU A 1 124 ? 15.220 8.041 5.828 1.00 65.00 124 LEU A N 1
ATOM 1004 C CA . LEU A 1 124 ? 14.552 6.864 6.364 1.00 65.00 124 LEU A CA 1
ATOM 1005 C C . LEU A 1 124 ? 15.444 6.147 7.379 1.00 65.00 124 LEU A C 1
ATOM 1007 O O . LEU A 1 124 ? 16.550 5.701 7.082 1.00 65.00 124 LEU A O 1
ATOM 1011 N N . GLU A 1 125 ? 14.926 6.005 8.596 1.00 69.00 125 GLU A N 1
ATOM 1012 C CA . GLU A 1 125 ? 15.541 5.170 9.622 1.00 69.00 125 GLU A CA 1
ATOM 1013 C C . GLU A 1 125 ? 15.680 3.724 9.121 1.00 69.00 125 GLU A C 1
ATOM 1015 O O . GLU A 1 125 ? 14.837 3.226 8.373 1.00 69.00 125 GLU A O 1
ATOM 1020 N N . SER A 1 126 ? 16.688 2.998 9.606 1.00 69.62 126 SER A N 1
ATOM 1021 C CA . SER A 1 126 ? 16.950 1.598 9.228 1.00 69.62 126 SER A CA 1
ATOM 1022 C C . SER A 1 126 ? 15.735 0.673 9.380 1.00 69.62 126 SER A C 1
ATOM 1024 O O . SER A 1 126 ? 15.525 -0.234 8.577 1.00 69.62 126 SER A O 1
ATOM 1026 N N . LYS A 1 127 ? 14.876 0.927 10.375 1.00 69.44 127 LYS A N 1
ATOM 1027 C CA . LYS A 1 127 ? 13.613 0.193 10.556 1.00 69.44 127 LYS A CA 1
ATOM 1028 C C . LYS A 1 127 ? 12.618 0.419 9.418 1.00 69.44 127 LYS A C 1
ATOM 1030 O O . LYS A 1 127 ? 11.842 -0.480 9.115 1.00 69.44 127 LYS A O 1
ATOM 1035 N N . ALA A 1 128 ? 12.615 1.605 8.819 1.00 69.44 128 ALA A N 1
ATOM 1036 C CA . ALA A 1 128 ? 11.743 1.928 7.702 1.00 69.44 128 ALA A CA 1
ATOM 1037 C C . ALA A 1 128 ? 12.290 1.373 6.377 1.00 69.44 128 ALA A C 1
ATOM 1039 O O . ALA A 1 128 ? 11.488 0.970 5.542 1.00 69.44 128 ALA A O 1
ATOM 1040 N N . LEU A 1 129 ? 13.618 1.253 6.228 1.00 76.94 129 LEU A N 1
ATOM 1041 C CA . LEU A 1 129 ? 14.247 0.533 5.108 1.00 76.94 129 LEU A CA 1
ATOM 1042 C C . LEU A 1 129 ? 13.827 -0.940 5.075 1.00 76.94 129 LEU A C 1
ATOM 1044 O O . LEU A 1 129 ? 13.416 -1.430 4.029 1.00 76.94 129 LEU A O 1
ATOM 1048 N N . LYS A 1 130 ? 13.780 -1.597 6.241 1.00 83.19 130 LYS A N 1
ATOM 1049 C CA . LYS A 1 130 ? 13.337 -2.994 6.347 1.00 83.19 130 LYS A CA 1
ATOM 1050 C C . LYS A 1 130 ? 11.953 -3.246 5.734 1.00 83.19 130 LYS A C 1
ATOM 1052 O O . LYS A 1 130 ? 11.730 -4.292 5.143 1.00 83.19 130 LYS A O 1
ATOM 1057 N N . LYS A 1 131 ? 11.026 -2.290 5.848 1.00 84.06 131 LYS A N 1
ATOM 1058 C CA . LYS A 1 131 ? 9.701 -2.401 5.222 1.00 84.06 131 LYS A CA 1
ATOM 1059 C C . LYS A 1 131 ? 9.809 -2.508 3.697 1.00 84.06 131 LYS A C 1
ATOM 1061 O O . LYS A 1 131 ? 9.110 -3.319 3.103 1.00 84.06 131 LYS A O 1
ATOM 1066 N N . TYR A 1 132 ? 10.660 -1.691 3.077 1.00 84.31 132 TYR A N 1
ATOM 1067 C CA . TYR A 1 132 ? 10.891 -1.748 1.633 1.00 84.31 132 TYR A CA 1
ATOM 1068 C C . TYR A 1 132 ? 11.581 -3.054 1.239 1.00 84.31 132 TYR A C 1
ATOM 1070 O O . TYR A 1 132 ? 11.180 -3.660 0.252 1.00 84.31 132 TYR A O 1
ATOM 1078 N N . ASP A 1 133 ? 12.525 -3.539 2.049 1.00 86.56 133 ASP A N 1
ATOM 1079 C CA . ASP A 1 133 ? 13.152 -4.849 1.834 1.00 86.56 133 ASP A CA 1
ATOM 1080 C C . ASP A 1 133 ? 12.119 -5.988 1.882 1.00 86.56 133 ASP A C 1
ATOM 1082 O O . ASP A 1 133 ? 12.119 -6.860 1.014 1.00 86.56 133 ASP A O 1
ATOM 1086 N N . ASP A 1 134 ? 11.197 -5.959 2.851 1.00 88.75 134 ASP A N 1
ATOM 1087 C CA . ASP A 1 134 ? 10.121 -6.949 2.985 1.00 88.75 134 ASP A CA 1
ATOM 1088 C C . ASP A 1 134 ? 9.143 -6.897 1.785 1.00 88.75 134 ASP A C 1
ATOM 1090 O O . ASP A 1 134 ? 8.674 -7.943 1.317 1.00 88.75 134 ASP A O 1
ATOM 1094 N N . ILE A 1 135 ? 8.865 -5.699 1.245 1.00 88.56 135 ILE A N 1
ATOM 1095 C CA . ILE A 1 135 ? 8.068 -5.520 0.016 1.00 88.56 135 ILE A CA 1
ATOM 1096 C C . ILE A 1 135 ? 8.811 -6.099 -1.189 1.00 88.56 135 ILE A C 1
ATOM 1098 O O . ILE A 1 135 ? 8.254 -6.936 -1.896 1.00 88.56 135 ILE A O 1
ATOM 1102 N N . CYS A 1 136 ? 10.076 -5.729 -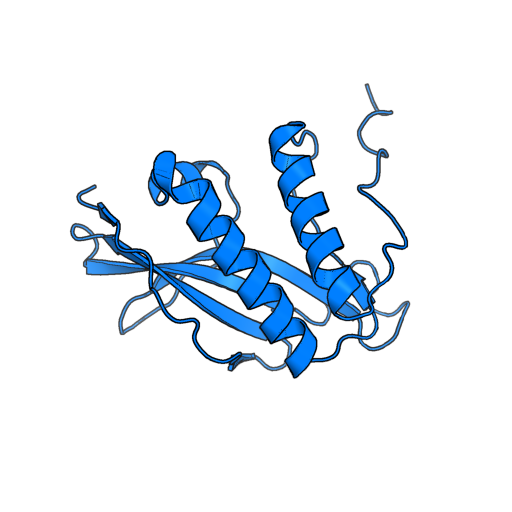1.390 1.00 89.38 136 CYS A N 1
ATOM 1103 C CA . CYS A 1 136 ? 10.919 -6.262 -2.460 1.00 89.38 136 CYS A CA 1
ATOM 1104 C C . CYS A 1 136 ? 11.004 -7.794 -2.408 1.00 89.38 136 CYS A C 1
ATOM 1106 O O . CYS A 1 136 ? 10.819 -8.462 -3.423 1.00 89.38 136 CYS A O 1
ATOM 1108 N N . ALA A 1 137 ? 11.217 -8.369 -1.222 1.00 90.19 137 ALA A N 1
ATOM 1109 C CA . ALA A 1 137 ? 11.262 -9.816 -1.027 1.00 90.19 137 ALA A CA 1
ATOM 1110 C C . ALA A 1 137 ? 9.919 -10.499 -1.328 1.00 90.19 137 ALA A C 1
ATOM 1112 O O . ALA A 1 137 ? 9.891 -11.651 -1.765 1.00 90.19 137 ALA A O 1
ATOM 1113 N N . SER A 1 138 ? 8.802 -9.807 -1.098 1.00 90.38 138 SER A N 1
ATOM 1114 C CA . SER A 1 138 ? 7.475 -10.306 -1.460 1.00 90.38 138 SER A CA 1
ATOM 1115 C C . SER A 1 138 ? 7.275 -10.266 -2.974 1.00 90.38 138 SER A C 1
ATOM 1117 O O . SER A 1 138 ? 6.954 -11.298 -3.555 1.00 90.38 138 SER A O 1
ATOM 1119 N N . LEU A 1 139 ? 7.577 -9.138 -3.624 1.00 90.38 139 LEU A N 1
ATOM 1120 C CA . LEU A 1 139 ? 7.488 -8.974 -5.080 1.00 90.38 139 LEU A CA 1
ATOM 1121 C C . LEU A 1 139 ? 8.418 -9.925 -5.847 1.00 90.38 139 LEU A C 1
ATOM 1123 O O . LEU A 1 139 ? 8.054 -10.406 -6.919 1.00 90.38 139 LEU A O 1
ATOM 1127 N N . ALA A 1 140 ? 9.564 -10.297 -5.274 1.00 90.12 140 ALA A N 1
ATOM 1128 C CA . ALA A 1 140 ? 10.433 -11.322 -5.849 1.00 90.12 140 ALA A CA 1
ATOM 1129 C C . ALA A 1 140 ? 9.724 -12.677 -6.018 1.00 90.12 140 ALA A C 1
ATOM 1131 O O . ALA A 1 140 ? 9.976 -13.399 -6.981 1.00 90.12 140 ALA A O 1
ATOM 1132 N N . LYS A 1 141 ? 8.760 -13.007 -5.146 1.00 87.88 141 LYS A N 1
ATOM 1133 C CA . LYS A 1 141 ? 7.929 -14.217 -5.287 1.00 87.88 141 LYS A CA 1
ATOM 1134 C C . LYS A 1 141 ? 6.934 -14.124 -6.448 1.00 87.88 141 LYS A C 1
ATOM 1136 O O . LYS A 1 141 ? 6.445 -15.159 -6.889 1.00 87.88 141 LYS A O 1
ATOM 1141 N N . ALA A 1 142 ? 6.638 -12.917 -6.936 1.00 84.44 142 ALA A N 1
ATOM 1142 C CA . ALA A 1 142 ? 5.850 -12.682 -8.146 1.00 84.44 142 ALA A CA 1
ATOM 1143 C C . ALA A 1 142 ? 6.710 -12.634 -9.425 1.00 84.44 142 ALA A C 1
ATOM 1145 O O . ALA A 1 142 ? 6.163 -12.446 -10.508 1.00 84.44 142 ALA A O 1
ATOM 1146 N N . GLY A 1 143 ? 8.031 -12.828 -9.320 1.00 88.25 143 GLY A N 1
ATOM 1147 C CA . GLY A 1 143 ? 8.950 -12.837 -10.462 1.00 88.25 143 GLY A CA 1
ATOM 1148 C C . GLY A 1 143 ? 9.623 -11.496 -10.759 1.00 88.25 143 GLY A C 1
ATOM 1149 O O . GLY A 1 143 ? 10.285 -11.383 -11.787 1.00 88.25 143 GLY A O 1
ATOM 1150 N N . TYR A 1 144 ? 9.487 -10.494 -9.885 1.00 90.25 144 TYR A N 1
ATOM 1151 C CA . TYR A 1 144 ? 10.215 -9.232 -10.030 1.00 90.25 144 TYR A CA 1
ATOM 1152 C C . TYR A 1 144 ? 11.655 -9.351 -9.533 1.00 90.25 144 TYR A C 1
ATOM 1154 O O . TYR A 1 144 ? 11.924 -9.931 -8.482 1.00 90.25 144 TYR A O 1
ATOM 1162 N N . GLU A 1 145 ? 12.582 -8.725 -10.249 1.00 88.50 145 GLU A N 1
ATOM 1163 C CA . GLU A 1 145 ? 13.969 -8.573 -9.815 1.00 88.50 145 GLU A CA 1
ATOM 1164 C C . GLU A 1 145 ? 14.220 -7.129 -9.378 1.00 88.50 145 GLU A C 1
ATOM 1166 O O . GLU A 1 145 ? 13.825 -6.174 -10.052 1.00 88.50 145 GLU A O 1
ATOM 1171 N N . VAL A 1 146 ? 14.881 -6.954 -8.232 1.00 86.31 146 VAL A N 1
ATOM 1172 C CA . VAL A 1 146 ? 15.255 -5.623 -7.744 1.00 86.31 146 VAL A CA 1
ATOM 1173 C C . VAL A 1 146 ? 16.419 -5.106 -8.586 1.00 86.31 146 VAL A C 1
ATOM 1175 O O . VAL A 1 146 ? 17.543 -5.581 -8.446 1.00 86.31 146 VAL A O 1
ATOM 1178 N N . ALA A 1 147 ? 16.149 -4.128 -9.451 1.00 82.44 147 ALA A N 1
ATOM 1179 C CA . ALA A 1 147 ? 17.167 -3.516 -10.306 1.00 82.44 147 ALA A CA 1
ATOM 1180 C C . ALA A 1 147 ? 18.000 -2.449 -9.571 1.00 82.44 147 ALA A C 1
ATOM 1182 O O . ALA A 1 147 ? 19.226 -2.447 -9.649 1.00 82.44 147 ALA A O 1
ATOM 1183 N N . GLU A 1 148 ? 17.339 -1.552 -8.835 1.00 74.50 148 GLU A N 1
ATOM 1184 C CA . GLU A 1 148 ? 17.974 -0.514 -8.018 1.00 74.50 148 GLU A CA 1
ATOM 1185 C C . GLU A 1 148 ? 17.358 -0.543 -6.614 1.00 74.50 148 GLU A C 1
ATOM 1187 O O . GLU A 1 148 ? 16.155 -0.341 -6.449 1.00 74.50 148 GLU A O 1
ATOM 1192 N N . SER A 1 149 ? 18.173 -0.784 -5.585 1.00 65.69 149 SER A N 1
ATOM 1193 C CA . SER A 1 149 ? 17.785 -0.516 -4.197 1.00 65.69 149 SER A CA 1
ATOM 1194 C C . SER A 1 149 ? 17.918 0.979 -3.894 1.00 65.69 149 SER A C 1
ATOM 1196 O O . SER A 1 149 ? 18.696 1.666 -4.555 1.00 65.69 149 SER A O 1
ATOM 1198 N N . PHE A 1 150 ? 17.180 1.462 -2.888 1.00 61.19 150 PHE A N 1
ATOM 1199 C CA . PHE A 1 150 ? 17.139 2.846 -2.390 1.00 61.19 150 PHE A CA 1
ATOM 1200 C C . PHE A 1 150 ? 18.334 3.720 -2.819 1.00 61.19 150 PHE A C 1
ATOM 1202 O O . PHE A 1 150 ? 19.469 3.483 -2.400 1.00 61.19 150 PHE A O 1
ATOM 1209 N N . ARG A 1 151 ? 18.097 4.735 -3.661 1.00 54.69 151 ARG A N 1
ATOM 1210 C CA . ARG A 1 151 ? 19.172 5.599 -4.172 1.00 54.69 151 ARG A CA 1
ATOM 1211 C C . ARG A 1 151 ? 19.861 6.337 -3.019 1.00 54.69 151 ARG A C 1
ATOM 1213 O O . ARG A 1 151 ? 19.336 7.317 -2.502 1.00 54.69 151 ARG A O 1
ATOM 1220 N N . GLU A 1 152 ? 21.094 5.945 -2.696 1.00 45.78 152 GLU A N 1
ATOM 1221 C CA . GLU A 1 152 ? 21.987 6.605 -1.719 1.00 45.78 152 GLU A CA 1
ATOM 1222 C C . GLU A 1 152 ? 22.310 8.087 -2.027 1.00 45.78 152 GLU A C 1
ATOM 1224 O O . GLU A 1 152 ? 23.013 8.749 -1.260 1.00 45.78 152 GLU A O 1
ATOM 1229 N N . TRP A 1 153 ? 21.823 8.648 -3.138 1.00 42.09 153 TRP A N 1
ATOM 1230 C CA . TRP A 1 153 ? 22.210 9.972 -3.641 1.00 42.09 153 TRP A CA 1
ATOM 1231 C C . TRP A 1 153 ? 21.957 11.146 -2.680 1.00 42.09 153 TRP A C 1
ATOM 1233 O O . TRP A 1 153 ? 22.543 12.212 -2.874 1.00 42.09 153 TRP A O 1
ATOM 1243 N N . TYR A 1 154 ? 21.166 10.972 -1.619 1.00 42.41 154 TYR A N 1
ATOM 1244 C CA . TYR A 1 154 ? 20.956 12.015 -0.610 1.00 42.41 154 TYR A CA 1
ATOM 1245 C C . TYR A 1 154 ? 22.034 12.090 0.486 1.00 42.41 154 TYR A C 1
ATOM 1247 O O . TYR A 1 154 ? 22.189 13.143 1.104 1.00 42.41 154 TYR A O 1
ATOM 1255 N N . LEU A 1 155 ? 22.846 11.046 0.692 1.00 39.12 155 LEU A N 1
ATOM 1256 C CA . LEU A 1 155 ? 23.883 11.040 1.738 1.00 39.12 155 LEU A CA 1
ATOM 1257 C C . LEU A 1 155 ? 25.181 11.767 1.341 1.00 39.12 155 LEU A C 1
ATOM 1259 O O . LEU A 1 155 ? 26.047 11.971 2.186 1.00 39.12 155 LEU A O 1
ATOM 1263 N N . ARG A 1 156 ? 25.327 12.201 0.080 1.00 34.28 156 ARG A N 1
ATOM 1264 C CA . ARG A 1 156 ? 26.543 12.872 -0.431 1.00 34.28 156 ARG A CA 1
ATOM 1265 C C . ARG A 1 156 ? 26.442 14.401 -0.556 1.00 34.28 156 ARG A C 1
ATOM 1267 O O . ARG A 1 156 ? 27.293 15.010 -1.197 1.00 34.28 156 ARG A O 1
ATOM 1274 N N . ARG A 1 157 ? 25.417 15.035 0.028 1.00 35.00 157 ARG A N 1
ATOM 1275 C CA . ARG A 1 157 ? 25.231 16.505 0.019 1.00 35.00 157 ARG A CA 1
ATOM 1276 C C . ARG A 1 157 ? 25.233 17.152 1.415 1.00 35.00 157 ARG A C 1
ATOM 1278 O O . ARG A 1 157 ? 24.544 18.146 1.628 1.00 35.00 157 ARG A O 1
ATOM 1285 N N . ARG A 1 158 ? 26.014 16.617 2.355 1.00 39.41 158 ARG A N 1
ATOM 1286 C CA . ARG A 1 158 ? 26.422 17.351 3.563 1.00 39.41 158 ARG A CA 1
ATOM 1287 C C . ARG A 1 158 ? 27.915 17.610 3.545 1.00 39.41 158 ARG A C 1
ATOM 1289 O O . ARG A 1 158 ? 28.647 16.665 3.185 1.00 39.41 158 ARG A O 1
#